Protein AF-A0A2V1B6S3-F1 (afdb_monomer_lite)

Radius of gyration: 13.76 Å; chains: 1; bounding box: 35×26×35 Å

Foldseek 3Di:
DLVLCVVQLCWDDDPVDSQWTWHDPPDPWGKIWGDDPQDIDIDTDPVSVVSVVVSCVVVVDDHDDDDDDDQVDWDDDPPWIWHDDPPDIDTD

Sequence (92 aa):
YYKYYIKNLQIETLTYNLYLLISIKKNSEFGIVKIQTDDTFILGDDSFIIKKSKKIAKAGFLTKPIQVFNPSESLIFNRYTIVINGDSFYIL

Secondary structure (DSSP, 8-state):
-HHHHHHHHTEEEETTEEEEEEE-TT-SS-EEEEE-SS-EEEEE-HHHHHHHHHHHHHTT---PPPPPPPTTS-EEETTEEEEEETTEEEE-

Structure (mmCIF, N/CA/C/O backbone):
data_AF-A0A2V1B6S3-F1
#
_entry.id   AF-A0A2V1B6S3-F1
#
loop_
_atom_site.group_PDB
_atom_site.id
_atom_site.type_symbol
_atom_site.label_atom_id
_atom_site.label_alt_id
_atom_site.label_comp_id
_atom_site.label_asym_id
_atom_site.label_entity_id
_atom_site.label_seq_id
_atom_site.pdbx_PDB_ins_code
_atom_site.Cartn_x
_atom_site.Cartn_y
_atom_site.Cartn_z
_atom_site.occupancy
_atom_site.B_iso_or_equiv
_atom_site.auth_seq_id
_atom_site.auth_comp_id
_atom_site.auth_asym_id
_atom_site.auth_atom_id
_atom_site.pdbx_PDB_model_num
ATOM 1 N N . TYR A 1 1 ? -8.948 11.666 1.721 1.00 68.06 1 TYR A N 1
ATOM 2 C CA . TYR A 1 1 ? -7.999 10.559 1.490 1.00 68.06 1 TYR A CA 1
ATOM 3 C C . TYR A 1 1 ? -6.828 10.568 2.480 1.00 68.06 1 TYR A C 1
ATOM 5 O O . TYR A 1 1 ? -6.848 9.781 3.415 1.00 68.06 1 TYR A O 1
ATOM 13 N N . TYR A 1 2 ? -5.882 11.508 2.389 1.00 70.19 2 TYR A N 1
ATOM 14 C CA . TYR A 1 2 ? -4.695 11.606 3.263 1.00 70.19 2 TYR A CA 1
ATOM 15 C C . TYR A 1 2 ? -4.977 11.563 4.785 1.00 70.19 2 TYR A C 1
ATOM 17 O O . TYR A 1 2 ? -4.481 10.681 5.483 1.00 70.19 2 TYR A O 1
ATOM 25 N N . LYS A 1 3 ? -5.857 12.437 5.305 1.00 73.69 3 LYS A N 1
ATOM 26 C CA . LYS A 1 3 ? -6.224 12.450 6.741 1.00 73.69 3 LYS A CA 1
ATOM 27 C C . LYS A 1 3 ? -6.816 11.118 7.223 1.00 73.69 3 LYS A C 1
ATOM 29 O O . LYS A 1 3 ? -6.643 10.745 8.380 1.00 73.69 3 LYS A O 1
ATOM 34 N N . TYR A 1 4 ? -7.515 10.404 6.337 1.00 75.56 4 TYR A N 1
ATOM 35 C CA . TYR A 1 4 ? -8.092 9.102 6.657 1.00 75.56 4 TYR A CA 1
ATOM 36 C C . TYR A 1 4 ? -7.005 8.035 6.804 1.00 75.56 4 TYR A C 1
ATOM 38 O O . TYR A 1 4 ? -7.064 7.247 7.745 1.00 75.56 4 TYR A O 1
ATOM 46 N N . TYR A 1 5 ? -6.015 8.041 5.909 1.00 69.94 5 TYR A N 1
ATOM 47 C CA . TYR A 1 5 ? -4.872 7.131 5.950 1.00 69.94 5 TYR A CA 1
ATOM 48 C C . TYR A 1 5 ? -4.121 7.254 7.278 1.00 69.94 5 TYR A C 1
ATOM 50 O O . TYR A 1 5 ? -3.996 6.261 7.985 1.00 69.94 5 TYR A O 1
ATOM 58 N N . ILE A 1 6 ? -3.749 8.470 7.685 1.00 71.00 6 ILE A N 1
ATOM 59 C CA . ILE A 1 6 ? -3.031 8.694 8.951 1.00 71.00 6 ILE A CA 1
ATOM 60 C C . ILE A 1 6 ? -3.837 8.193 10.154 1.00 71.00 6 ILE A C 1
ATOM 62 O O . ILE A 1 6 ? -3.352 7.397 10.955 1.00 71.00 6 ILE A O 1
ATOM 66 N N . LYS A 1 7 ? -5.107 8.604 10.260 1.00 75.06 7 LYS A N 1
ATOM 67 C CA . LYS A 1 7 ? -5.926 8.301 11.441 1.00 75.06 7 LYS A CA 1
ATOM 68 C C . LYS A 1 7 ? -6.285 6.819 11.558 1.00 75.06 7 LYS A C 1
ATOM 70 O O . LYS A 1 7 ? -6.409 6.307 12.666 1.00 75.06 7 LYS A O 1
ATOM 75 N N . ASN A 1 8 ? -6.486 6.134 10.432 1.00 75.31 8 ASN A N 1
ATOM 76 C CA . ASN A 1 8 ? -7.044 4.786 10.442 1.00 75.31 8 ASN A CA 1
ATOM 77 C C . ASN A 1 8 ? -6.016 3.699 10.155 1.00 75.31 8 ASN A C 1
ATOM 79 O O . ASN A 1 8 ? -6.275 2.567 10.543 1.00 75.31 8 ASN A O 1
ATOM 83 N N . LEU A 1 9 ? -4.880 3.976 9.514 1.00 71.50 9 LEU A N 1
ATOM 84 C CA . LEU A 1 9 ? -3.900 2.943 9.148 1.00 71.50 9 LEU A CA 1
ATOM 85 C C . LEU A 1 9 ? -2.656 2.901 10.037 1.00 71.50 9 LEU A C 1
ATOM 87 O O . LEU A 1 9 ? -1.816 2.048 9.790 1.00 71.50 9 LEU A O 1
ATOM 91 N N . GLN A 1 10 ? -2.573 3.723 11.093 1.00 72.31 10 GLN A N 1
ATOM 92 C CA . GLN A 1 10 ? -1.384 3.790 11.966 1.00 72.31 10 GLN A CA 1
ATOM 93 C C . GLN A 1 10 ? -0.105 4.038 11.149 1.00 72.31 10 GLN A C 1
ATOM 95 O O . GLN A 1 10 ? 0.924 3.392 11.327 1.00 72.31 10 GLN A O 1
ATOM 100 N N . ILE A 1 11 ? -0.207 4.967 10.207 1.00 76.06 11 ILE A N 1
ATOM 101 C CA . ILE A 1 11 ? 0.878 5.399 9.333 1.00 76.06 11 ILE A CA 1
ATOM 102 C C . ILE A 1 11 ? 1.103 6.889 9.557 1.00 76.06 11 ILE A C 1
ATOM 104 O O . ILE A 1 11 ? 0.148 7.646 9.741 1.00 76.06 11 ILE A O 1
ATOM 108 N N . GLU A 1 12 ? 2.358 7.304 9.537 1.00 80.94 12 GLU A N 1
ATOM 109 C CA . GLU A 1 12 ? 2.780 8.688 9.738 1.00 80.94 12 GLU A CA 1
ATOM 110 C C . GLU A 1 12 ? 3.419 9.231 8.465 1.00 80.94 12 GLU A C 1
ATOM 112 O O . GLU A 1 12 ? 3.968 8.483 7.656 1.00 80.94 12 GLU A O 1
ATOM 117 N N . THR A 1 13 ? 3.337 10.544 8.265 1.00 80.06 13 THR A N 1
ATOM 118 C CA . THR A 1 13 ? 4.079 11.210 7.193 1.00 80.06 13 THR A CA 1
ATOM 119 C C . THR A 1 13 ? 5.557 11.252 7.478 1.00 80.06 13 THR A C 1
ATOM 121 O O . THR A 1 13 ? 5.971 11.583 8.588 1.00 80.06 13 THR A O 1
ATOM 124 N N . LEU A 1 14 ? 6.350 11.053 6.429 1.00 78.81 14 LEU A N 1
ATOM 125 C CA . LEU A 1 14 ? 7.752 11.415 6.477 1.00 78.81 14 LEU A CA 1
ATOM 126 C C . LEU A 1 14 ? 7.878 12.938 6.631 1.00 78.81 14 LEU A C 1
ATOM 128 O O . LEU A 1 14 ? 7.273 13.694 5.870 1.00 78.81 14 LEU A O 1
ATOM 132 N N . THR A 1 15 ? 8.717 13.386 7.565 1.00 73.50 15 THR A N 1
ATOM 133 C CA . THR A 1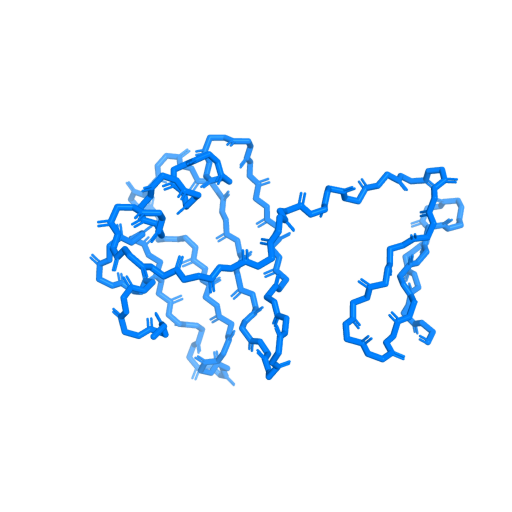 15 ? 8.954 14.809 7.875 1.00 73.50 15 THR A CA 1
ATOM 134 C C . THR A 1 15 ? 9.258 15.660 6.637 1.00 73.50 15 THR A C 1
ATOM 136 O O . THR A 1 15 ? 8.875 16.823 6.576 1.00 73.50 15 THR A O 1
ATOM 139 N N . TYR A 1 16 ? 9.908 15.074 5.629 1.00 75.19 16 TYR A N 1
ATOM 140 C CA . TYR A 1 16 ? 10.345 15.767 4.414 1.00 75.19 16 TYR A CA 1
ATOM 141 C C . TYR A 1 16 ? 9.424 15.562 3.205 1.00 75.19 16 TYR A C 1
ATOM 143 O O . TYR A 1 16 ? 9.652 16.158 2.156 1.00 75.19 16 TYR A O 1
ATOM 151 N N . ASN A 1 17 ? 8.396 14.713 3.312 1.00 75.88 17 ASN A N 1
ATOM 152 C CA . ASN A 1 17 ? 7.470 14.459 2.213 1.00 75.88 17 ASN A CA 1
ATOM 153 C C . ASN A 1 17 ? 6.066 14.139 2.737 1.00 75.88 17 ASN A C 1
ATOM 155 O O . ASN A 1 17 ? 5.764 13.008 3.114 1.00 75.88 17 ASN A O 1
ATOM 159 N N . LEU A 1 18 ? 5.187 15.142 2.675 1.00 76.50 18 LEU A N 1
ATOM 160 C CA . LEU A 1 18 ? 3.796 15.060 3.131 1.00 76.50 18 LEU A CA 1
ATOM 161 C C . LEU A 1 18 ? 2.954 14.004 2.400 1.00 76.50 18 LEU A C 1
ATOM 163 O O . LEU A 1 18 ? 1.890 13.633 2.882 1.00 76.50 18 LEU A O 1
ATOM 167 N N . TYR A 1 19 ? 3.403 13.516 1.247 1.00 83.19 19 TYR A N 1
ATOM 168 C CA . TYR A 1 19 ? 2.681 12.524 0.455 1.00 83.19 19 TYR A CA 1
ATOM 169 C C . TYR A 1 19 ? 3.278 11.120 0.560 1.00 83.19 19 TYR A C 1
ATOM 171 O O . TYR A 1 19 ? 2.753 10.191 -0.054 1.00 83.19 19 TYR A O 1
ATOM 179 N N . LEU A 1 20 ? 4.342 10.953 1.348 1.00 84.38 20 LEU A N 1
ATOM 180 C CA . LEU A 1 20 ? 4.939 9.665 1.670 1.00 84.38 20 LEU A CA 1
ATOM 181 C C . LEU A 1 20 ? 4.596 9.291 3.114 1.00 84.38 20 LEU A C 1
ATOM 183 O O . LEU A 1 20 ? 4.988 9.968 4.062 1.00 84.38 20 LEU A O 1
ATOM 187 N N . LEU A 1 21 ? 3.855 8.201 3.264 1.00 85.75 21 LEU A N 1
ATOM 188 C CA . LEU A 1 21 ? 3.383 7.671 4.535 1.00 85.75 21 LEU A CA 1
ATOM 189 C C . LEU A 1 21 ? 4.118 6.371 4.847 1.00 85.75 21 LEU A C 1
ATOM 191 O O . LEU A 1 21 ? 4.264 5.532 3.962 1.00 85.75 21 LEU A O 1
ATOM 195 N N . ILE A 1 22 ? 4.540 6.185 6.092 1.00 85.62 22 ILE A N 1
ATOM 196 C CA . ILE A 1 22 ? 5.276 5.002 6.549 1.00 85.62 22 ILE A CA 1
ATOM 197 C C . ILE A 1 22 ? 4.604 4.447 7.806 1.00 85.62 22 ILE A C 1
ATOM 199 O O . ILE A 1 22 ? 4.074 5.191 8.631 1.00 85.62 22 ILE A O 1
ATOM 203 N N . SER A 1 23 ? 4.603 3.125 7.939 1.00 83.25 23 SER A N 1
ATOM 204 C CA . SER A 1 23 ? 4.102 2.419 9.121 1.00 83.25 23 SER A CA 1
ATOM 205 C C . SER A 1 23 ? 4.878 2.797 10.371 1.00 83.25 23 SER A C 1
ATOM 207 O O . SER A 1 23 ? 6.108 2.814 10.374 1.00 83.25 23 SER A O 1
ATOM 209 N N . ILE A 1 24 ? 4.156 3.095 11.450 1.00 80.06 24 ILE A N 1
ATOM 210 C CA . ILE A 1 24 ? 4.779 3.434 12.730 1.00 80.06 24 ILE A CA 1
ATOM 211 C C . ILE A 1 24 ? 5.350 2.183 13.394 1.00 80.06 24 ILE A C 1
ATOM 213 O O . ILE A 1 24 ? 4.776 1.103 13.295 1.00 80.06 24 ILE A O 1
ATOM 217 N N . LYS A 1 25 ? 6.430 2.339 14.168 1.00 66.81 25 LYS A N 1
ATOM 218 C CA . LYS A 1 25 ? 7.162 1.238 14.832 1.00 66.81 25 LYS A CA 1
ATOM 219 C C . LYS A 1 25 ? 6.307 0.360 15.768 1.00 66.81 25 LYS A C 1
ATOM 221 O O . LYS A 1 25 ? 6.719 -0.734 16.128 1.00 66.81 25 LYS A O 1
ATOM 226 N N . LYS A 1 26 ? 5.131 0.843 16.189 1.00 69.06 26 LYS A N 1
ATOM 227 C CA . LYS A 1 26 ? 4.149 0.090 16.995 1.00 69.06 26 LYS A CA 1
ATOM 228 C C . LYS A 1 26 ? 3.243 -0.832 16.168 1.00 69.06 26 LYS A C 1
ATOM 230 O O . LYS A 1 26 ? 2.480 -1.587 16.761 1.00 69.06 26 LYS A O 1
ATOM 235 N N . ASN A 1 27 ? 3.275 -0.745 14.840 1.00 70.50 27 ASN A N 1
ATOM 236 C CA . ASN A 1 27 ? 2.521 -1.630 13.965 1.00 70.50 27 ASN A CA 1
ATOM 237 C C . ASN A 1 27 ? 3.340 -2.905 13.720 1.00 70.50 27 ASN A C 1
ATOM 239 O O . ASN A 1 27 ? 4.536 -2.827 13.451 1.00 70.50 27 ASN A O 1
ATOM 243 N N . SER A 1 28 ? 2.704 -4.072 13.816 1.00 79.75 28 SER A N 1
ATOM 244 C CA . SER A 1 28 ? 3.332 -5.355 13.464 1.00 79.75 28 SER A CA 1
ATOM 245 C C . SER A 1 28 ? 3.462 -5.550 11.951 1.00 79.75 28 SER A C 1
ATOM 247 O O . SER A 1 28 ? 4.122 -6.483 11.513 1.00 79.75 28 SER A O 1
ATOM 249 N N . GLU A 1 29 ? 2.806 -4.690 11.174 1.00 86.56 29 GLU A N 1
ATOM 250 C CA . GLU A 1 29 ? 2.771 -4.715 9.715 1.00 86.56 29 GLU A CA 1
ATOM 251 C C . GLU A 1 29 ? 3.681 -3.619 9.142 1.00 86.56 29 GLU A C 1
ATOM 253 O O . GLU A 1 29 ? 3.741 -2.498 9.666 1.00 86.56 29 GLU A O 1
ATOM 258 N N . PHE A 1 30 ? 4.331 -3.924 8.023 1.00 88.25 30 PHE A N 1
ATOM 259 C CA . PHE A 1 30 ? 5.138 -3.001 7.244 1.00 88.25 30 PHE A CA 1
ATOM 260 C C . PHE A 1 30 ? 4.367 -2.472 6.033 1.00 88.25 30 PHE A C 1
ATOM 262 O O . PHE A 1 30 ? 3.765 -3.212 5.256 1.00 88.25 30 PHE A O 1
ATOM 269 N N . GLY A 1 31 ? 4.451 -1.162 5.834 1.00 88.81 31 GLY A N 1
ATOM 270 C CA . GLY A 1 31 ? 3.768 -0.476 4.753 1.00 88.81 31 GLY A CA 1
ATOM 271 C C . GLY A 1 31 ? 4.296 0.934 4.541 1.00 88.81 31 GLY A C 1
ATOM 272 O O . GLY A 1 31 ? 4.423 1.715 5.487 1.00 88.81 31 GLY A O 1
ATOM 273 N N . ILE A 1 32 ? 4.560 1.255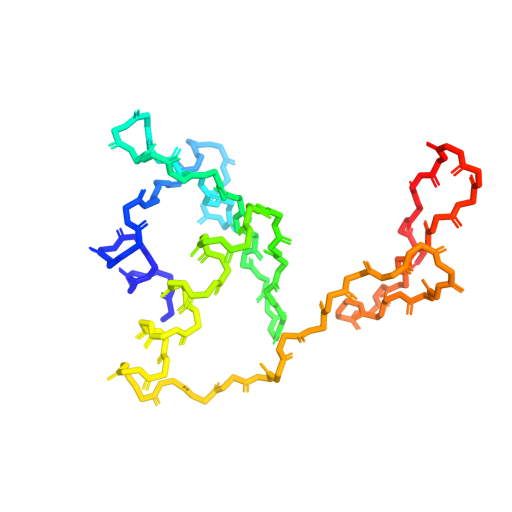 3.285 1.00 88.94 32 ILE A N 1
ATOM 274 C CA . ILE A 1 32 ? 4.890 2.563 2.744 1.00 88.94 32 ILE A CA 1
ATOM 275 C C . ILE A 1 32 ? 3.822 2.887 1.704 1.00 88.94 32 ILE A C 1
ATOM 277 O O . ILE A 1 32 ? 3.534 2.092 0.810 1.00 88.94 32 ILE A O 1
ATOM 281 N N . VAL A 1 33 ? 3.217 4.064 1.812 1.00 88.44 33 VAL A N 1
ATOM 282 C CA . VAL A 1 33 ? 2.201 4.536 0.875 1.00 88.44 33 VAL A CA 1
ATOM 283 C C . VAL A 1 33 ? 2.633 5.884 0.336 1.00 88.44 33 VAL A C 1
ATOM 285 O O . 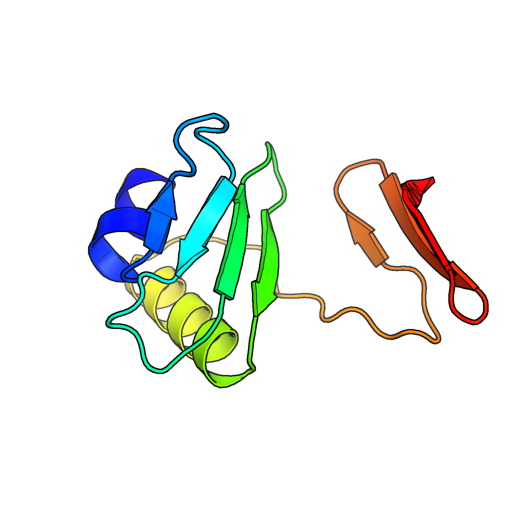VAL A 1 33 ? 2.758 6.843 1.093 1.00 88.44 33 VAL A O 1
ATOM 288 N N . LYS A 1 34 ? 2.803 5.980 -0.980 1.00 87.19 34 LYS A N 1
ATOM 289 C CA . LYS A 1 34 ? 2.985 7.259 -1.661 1.00 87.19 34 LYS A CA 1
ATOM 290 C C . LYS A 1 34 ? 1.674 7.643 -2.332 1.00 87.19 34 LYS A C 1
ATOM 292 O O . LYS A 1 34 ? 1.201 6.958 -3.237 1.00 87.19 34 LYS A O 1
ATOM 297 N N . ILE A 1 35 ? 1.069 8.723 -1.857 1.00 84.94 35 ILE A N 1
ATOM 298 C CA . ILE A 1 35 ? -0.160 9.272 -2.430 1.00 84.94 35 ILE A CA 1
ATOM 299 C C . ILE A 1 35 ? 0.241 10.217 -3.563 1.00 84.94 35 ILE A C 1
ATOM 301 O O . ILE A 1 35 ? 0.993 11.158 -3.341 1.00 84.94 35 ILE A O 1
ATOM 305 N N . GLN A 1 36 ? -0.257 9.983 -4.770 1.00 80.19 36 GLN A N 1
ATOM 306 C CA . GLN A 1 36 ? -0.101 10.898 -5.896 1.00 80.19 36 GLN A CA 1
ATOM 307 C C . GLN A 1 36 ? -1.490 11.296 -6.408 1.00 80.19 36 GLN A C 1
ATOM 309 O O . GLN A 1 36 ? -2.503 10.725 -5.997 1.00 80.19 36 GLN A O 1
ATOM 314 N N . THR A 1 37 ? -1.558 12.329 -7.244 1.00 75.38 37 THR A N 1
ATOM 315 C CA . THR A 1 37 ? -2.784 12.653 -7.979 1.00 75.38 37 THR A CA 1
ATOM 316 C C . THR A 1 37 ? -3.177 11.430 -8.813 1.00 75.38 37 THR A C 1
ATOM 318 O O . THR A 1 37 ? -2.306 10.827 -9.429 1.00 75.38 37 THR A O 1
ATOM 321 N N . ASP A 1 38 ? -4.455 11.053 -8.779 1.00 78.69 38 ASP A N 1
ATOM 322 C CA . ASP A 1 38 ? -5.085 9.924 -9.489 1.00 78.69 38 ASP A CA 1
ATOM 323 C C . ASP A 1 38 ? -4.717 8.497 -9.032 1.00 78.69 38 ASP A C 1
ATOM 325 O O . ASP A 1 38 ? -5.630 7.685 -8.857 1.00 78.69 38 ASP A O 1
ATOM 329 N N . ASP A 1 39 ? -3.442 8.191 -8.764 1.00 83.88 39 ASP A N 1
ATOM 330 C CA . ASP A 1 39 ? -3.005 6.862 -8.302 1.00 83.88 39 ASP A CA 1
ATOM 331 C C . ASP A 1 39 ? -2.263 6.881 -6.953 1.00 83.88 39 ASP A C 1
ATOM 333 O O . ASP A 1 39 ? -1.658 7.863 -6.523 1.00 83.88 39 ASP A O 1
ATOM 337 N N . THR A 1 40 ? -2.295 5.749 -6.245 1.00 87.44 40 THR A N 1
ATOM 338 C CA . THR A 1 40 ? -1.588 5.555 -4.969 1.00 87.44 40 THR A CA 1
ATOM 339 C C . THR A 1 40 ? -0.631 4.378 -5.076 1.00 87.44 40 THR A C 1
ATOM 341 O O . THR A 1 40 ? -1.074 3.256 -5.305 1.00 87.44 40 THR A O 1
ATOM 344 N N . PHE A 1 41 ? 0.659 4.620 -4.849 1.00 87.75 41 PHE A N 1
ATOM 345 C CA . PHE A 1 41 ? 1.673 3.569 -4.806 1.00 87.75 41 P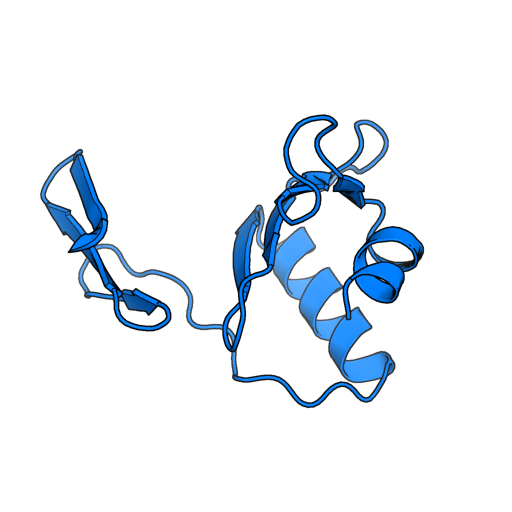HE A CA 1
ATOM 346 C C . PHE A 1 41 ? 1.778 2.994 -3.394 1.00 87.75 41 PHE A C 1
ATOM 348 O O . PHE A 1 41 ? 1.689 3.727 -2.402 1.00 87.75 41 PHE A O 1
ATOM 355 N N . ILE A 1 42 ? 1.950 1.678 -3.296 1.00 89.06 42 ILE A N 1
ATOM 356 C CA . ILE A 1 42 ? 1.998 0.950 -2.029 1.00 89.06 42 ILE A CA 1
ATOM 357 C C . ILE A 1 42 ? 3.149 -0.041 -2.098 1.00 89.06 42 ILE A C 1
ATOM 359 O O . ILE A 1 42 ? 3.232 -0.816 -3.043 1.00 89.06 42 ILE A O 1
ATOM 363 N N . LEU A 1 43 ? 3.977 -0.051 -1.063 1.00 88.31 43 LEU A N 1
ATOM 364 C CA . LEU A 1 43 ? 4.940 -1.108 -0.798 1.00 88.31 43 LEU A CA 1
ATOM 365 C C . LEU A 1 43 ? 4.697 -1.595 0.625 1.00 88.31 43 LEU A C 1
ATOM 367 O O . LEU A 1 43 ? 4.804 -0.807 1.555 1.00 88.31 43 LEU A O 1
ATOM 371 N N . GLY A 1 44 ? 4.348 -2.856 0.821 1.00 89.88 44 GLY A N 1
ATOM 372 C CA . GLY A 1 44 ? 4.049 -3.374 2.150 1.00 89.88 44 GLY A CA 1
ATOM 373 C C . GLY A 1 44 ? 3.797 -4.867 2.126 1.00 89.88 44 GLY A C 1
ATOM 374 O O . GLY A 1 44 ? 3.725 -5.460 1.052 1.00 89.88 44 GLY A O 1
ATOM 375 N N . ASP A 1 45 ? 3.668 -5.451 3.309 1.00 91.00 45 ASP A N 1
ATOM 376 C CA . ASP A 1 45 ? 3.270 -6.847 3.435 1.00 91.00 45 ASP A CA 1
ATOM 377 C C . ASP A 1 45 ? 1.788 -7.057 3.071 1.00 91.00 45 ASP A C 1
ATOM 379 O O . ASP A 1 45 ? 0.972 -6.125 3.045 1.00 91.00 45 ASP A O 1
ATOM 383 N N . ASP A 1 46 ? 1.427 -8.309 2.790 1.00 90.12 46 ASP A N 1
ATOM 384 C CA . ASP A 1 46 ? 0.062 -8.666 2.397 1.00 90.12 46 ASP A CA 1
ATOM 385 C C . ASP A 1 46 ? -0.960 -8.278 3.473 1.00 90.12 46 ASP A C 1
ATOM 387 O O . ASP A 1 46 ? -2.044 -7.774 3.160 1.00 90.12 46 ASP A O 1
ATOM 391 N N . SER A 1 47 ? -0.615 -8.442 4.755 1.00 90.62 47 SER A N 1
ATOM 392 C CA . SER A 1 47 ? -1.479 -8.051 5.873 1.00 90.62 47 SER A CA 1
ATOM 393 C C . SER A 1 47 ? -1.824 -6.560 5.850 1.00 90.62 47 SER A C 1
ATOM 395 O O . SER A 1 47 ? -2.997 -6.192 6.004 1.00 90.62 47 SER A O 1
ATOM 397 N N . PHE A 1 48 ?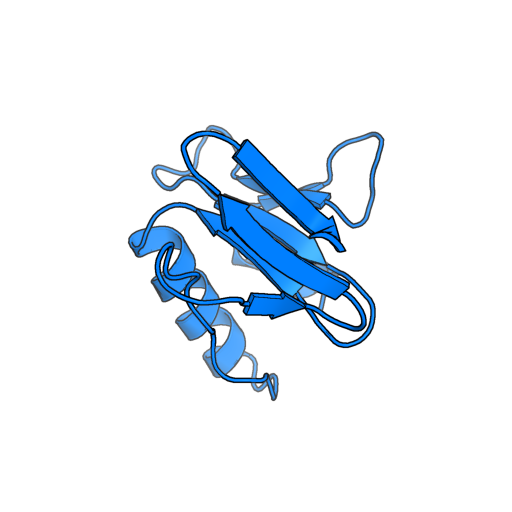 -0.841 -5.703 5.584 1.00 89.31 48 PHE A N 1
ATOM 398 C CA . PHE A 1 48 ? -0.998 -4.264 5.456 1.00 89.31 48 PHE A CA 1
ATOM 399 C C . PHE A 1 48 ? -1.892 -3.918 4.265 1.00 89.31 48 PHE A C 1
ATOM 401 O O . PHE A 1 48 ? -2.839 -3.134 4.403 1.00 89.31 48 PHE A O 1
ATOM 408 N N . ILE A 1 49 ? -1.641 -4.528 3.102 1.00 89.88 49 ILE A N 1
ATOM 409 C CA . ILE A 1 49 ? -2.414 -4.298 1.873 1.00 89.88 49 ILE A CA 1
ATOM 410 C C . ILE A 1 49 ? -3.886 -4.691 2.077 1.00 89.88 49 ILE A C 1
ATOM 412 O O . ILE A 1 49 ? -4.799 -3.926 1.731 1.00 89.88 49 ILE A O 1
ATOM 416 N N . ILE A 1 50 ? -4.141 -5.837 2.712 1.00 90.56 50 ILE A N 1
ATOM 417 C CA . ILE A 1 50 ? -5.491 -6.316 3.032 1.00 90.56 50 ILE A CA 1
ATOM 418 C C . ILE A 1 50 ? -6.190 -5.359 4.006 1.00 90.56 50 ILE A C 1
ATOM 420 O O . ILE A 1 50 ? -7.337 -4.957 3.779 1.00 90.56 50 ILE A O 1
ATOM 424 N N . LYS A 1 51 ? -5.517 -4.953 5.089 1.00 88.50 51 LYS A N 1
ATOM 425 C CA . LYS A 1 51 ? -6.068 -4.024 6.091 1.00 88.50 51 LYS A CA 1
ATOM 426 C C . LYS A 1 51 ? -6.379 -2.658 5.494 1.00 88.50 51 LYS A C 1
ATOM 428 O O . LYS A 1 51 ? -7.448 -2.106 5.770 1.00 88.50 51 LYS A O 1
ATOM 433 N N . LYS A 1 52 ? -5.484 -2.126 4.657 1.00 88.25 52 LYS A N 1
ATOM 434 C CA . LYS A 1 52 ? -5.701 -0.900 3.882 1.00 88.25 52 LYS A CA 1
ATOM 435 C C . LYS A 1 52 ? -6.975 -1.006 3.056 1.00 88.25 52 LYS A C 1
ATOM 437 O O . LYS A 1 52 ? -7.856 -0.158 3.203 1.00 88.25 52 LYS A O 1
ATOM 442 N N . SER A 1 53 ? -7.089 -2.050 2.241 1.00 88.00 53 SER A N 1
ATOM 443 C CA . SER A 1 53 ? -8.232 -2.259 1.346 1.00 88.00 53 SER A CA 1
ATOM 444 C C . SER A 1 53 ? -9.549 -2.315 2.119 1.00 88.00 53 SER A C 1
ATOM 446 O O . SER A 1 53 ? -10.491 -1.593 1.795 1.00 88.00 53 SER A O 1
ATOM 448 N N . LYS A 1 54 ? -9.588 -3.079 3.221 1.00 88.81 54 LYS A N 1
ATOM 449 C CA . LYS A 1 54 ? -10.765 -3.174 4.101 1.00 88.81 54 LYS A CA 1
ATOM 450 C C . LYS A 1 54 ? -11.158 -1.824 4.703 1.00 88.81 54 LYS A C 1
ATOM 452 O O . LYS A 1 54 ? -12.339 -1.485 4.725 1.00 88.81 54 LYS A O 1
ATOM 457 N N . LYS A 1 55 ? -10.192 -1.044 5.202 1.00 87.19 55 LYS A N 1
ATOM 458 C CA . LYS A 1 55 ? -10.469 0.262 5.825 1.00 87.19 55 LYS A CA 1
ATOM 459 C C . LYS A 1 55 ? -10.961 1.289 4.807 1.00 87.19 55 LYS A C 1
ATOM 461 O O . LYS A 1 55 ? -11.921 2.000 5.080 1.00 87.19 55 LYS A O 1
ATOM 466 N N . ILE A 1 56 ? -10.358 1.324 3.624 1.00 86.12 56 ILE A N 1
ATOM 467 C CA . ILE A 1 56 ? -10.768 2.213 2.531 1.00 86.12 56 ILE A CA 1
ATOM 468 C C . ILE A 1 56 ? -12.189 1.903 2.066 1.00 86.12 56 ILE A C 1
ATOM 470 O O . ILE A 1 56 ? -13.009 2.818 2.004 1.00 86.12 56 ILE A O 1
ATOM 474 N N . ALA A 1 57 ? -12.494 0.625 1.823 1.00 86.81 57 ALA A N 1
ATOM 475 C CA . ALA A 1 57 ? -13.833 0.196 1.438 1.00 86.81 57 ALA A CA 1
ATOM 476 C C . ALA A 1 57 ? -14.867 0.546 2.522 1.00 86.81 57 ALA A C 1
ATOM 478 O O . ALA A 1 57 ? -15.909 1.124 2.224 1.00 86.81 57 ALA A O 1
ATOM 479 N N . LYS A 1 58 ? -14.548 0.295 3.802 1.00 87.38 58 LYS A N 1
ATOM 480 C CA . LYS A 1 58 ? -15.418 0.645 4.941 1.00 87.38 58 LYS A CA 1
ATOM 481 C C . LYS A 1 58 ? -15.698 2.149 5.049 1.00 87.38 58 LYS A C 1
ATOM 483 O O . LYS A 1 58 ? -16.731 2.538 5.581 1.00 87.38 58 LYS A O 1
ATOM 488 N N . ALA A 1 59 ? -14.789 2.994 4.571 1.00 85.12 59 ALA A N 1
ATOM 489 C CA . ALA A 1 59 ? -14.963 4.443 4.558 1.00 85.12 59 ALA A CA 1
ATOM 490 C C . ALA A 1 59 ? -15.753 4.970 3.351 1.00 85.12 59 ALA A C 1
ATOM 492 O O . ALA A 1 59 ? -15.920 6.182 3.236 1.00 85.12 59 ALA A O 1
ATOM 493 N N . GLY A 1 60 ? -16.217 4.089 2.459 1.00 85.75 60 GLY A N 1
ATOM 494 C CA . GLY A 1 60 ? -16.990 4.466 1.277 1.00 85.75 60 GLY A CA 1
ATOM 495 C C . GLY A 1 60 ? -16.163 5.144 0.184 1.00 85.75 60 GLY A C 1
ATOM 496 O O . GLY A 1 60 ? -16.728 5.792 -0.693 1.00 85.75 60 GLY A O 1
ATOM 497 N N . PHE A 1 61 ? -14.831 5.030 0.221 1.00 84.25 61 PHE A N 1
ATOM 498 C CA . PHE A 1 61 ? -13.999 5.555 -0.859 1.00 84.25 61 PHE A CA 1
ATOM 499 C C . PHE A 1 61 ? -14.113 4.666 -2.097 1.00 84.25 61 PHE A C 1
ATOM 501 O O . PHE A 1 61 ? -13.893 3.458 -2.023 1.00 84.25 61 PHE A O 1
ATOM 508 N N . LEU A 1 62 ? -14.389 5.286 -3.244 1.00 83.94 62 LEU A N 1
ATOM 509 C CA . LEU A 1 62 ? -14.286 4.638 -4.546 1.00 83.94 62 LEU A CA 1
ATOM 510 C C . LEU A 1 62 ? -12.828 4.671 -4.996 1.00 83.94 62 LEU A C 1
ATOM 512 O O . LEU A 1 62 ? -12.228 5.742 -5.098 1.00 83.94 62 LEU A O 1
ATOM 516 N N . THR A 1 63 ? -12.248 3.500 -5.233 1.00 83.06 63 THR A N 1
ATOM 517 C CA . THR A 1 63 ? -10.840 3.363 -5.612 1.00 83.06 63 THR A CA 1
ATOM 518 C C . THR A 1 63 ? -10.704 2.380 -6.751 1.00 83.06 63 THR A C 1
ATOM 520 O O . THR A 1 63 ? -11.487 1.437 -6.859 1.00 83.06 63 THR A O 1
ATOM 523 N N . LYS A 1 64 ? -9.670 2.558 -7.573 1.00 85.81 64 LYS A N 1
ATOM 524 C CA . LYS A 1 64 ? -9.274 1.522 -8.526 1.00 85.81 64 LYS A CA 1
ATOM 525 C C . LYS A 1 64 ? -8.919 0.227 -7.768 1.00 85.81 64 LYS A C 1
ATOM 527 O O . LYS A 1 64 ? -8.475 0.310 -6.613 1.00 85.81 64 LYS A O 1
ATOM 532 N N . PRO A 1 65 ? -9.106 -0.951 -8.387 1.00 85.38 65 PRO A N 1
ATOM 533 C CA . PRO A 1 65 ? -8.570 -2.200 -7.860 1.00 85.38 65 PRO A CA 1
ATOM 534 C C . PRO A 1 65 ? -7.058 -2.095 -7.648 1.00 85.38 65 PRO A C 1
ATOM 536 O O . PRO A 1 65 ? -6.365 -1.411 -8.401 1.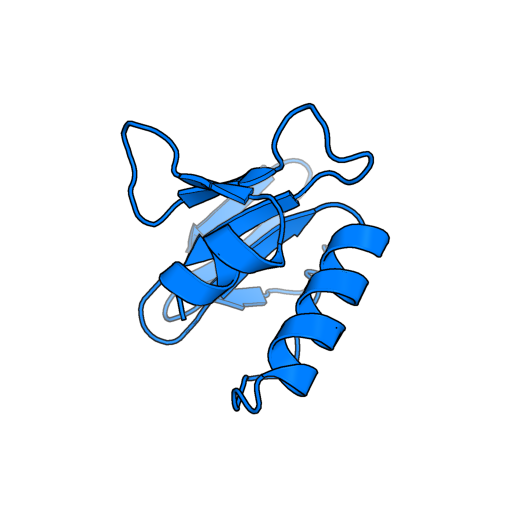00 85.38 65 PRO A O 1
ATOM 539 N N . ILE A 1 66 ? -6.543 -2.774 -6.624 1.00 87.50 66 ILE A N 1
ATOM 540 C CA . ILE A 1 66 ? -5.098 -2.855 -6.408 1.00 87.50 66 ILE A CA 1
ATOM 541 C C . ILE A 1 66 ? -4.507 -3.745 -7.498 1.00 87.50 66 ILE A C 1
ATOM 543 O O . ILE A 1 66 ? -4.885 -4.908 -7.613 1.00 87.50 66 ILE A O 1
ATOM 547 N N . GLN A 1 67 ? -3.568 -3.201 -8.266 1.00 86.50 67 GLN A N 1
ATOM 548 C CA . GLN A 1 67 ? -2.697 -3.987 -9.131 1.00 86.50 67 GLN A CA 1
ATOM 549 C C . GLN A 1 67 ? -1.419 -4.297 -8.358 1.00 86.50 67 GLN A C 1
ATOM 551 O O . GLN A 1 67 ? -0.724 -3.387 -7.904 1.00 86.50 67 GLN A O 1
ATOM 556 N N . VAL A 1 68 ? -1.151 -5.586 -8.156 1.00 85.06 68 VAL A N 1
ATOM 557 C CA . VAL A 1 68 ? 0.093 -6.054 -7.543 1.00 85.06 68 VAL A CA 1
ATOM 558 C C . VAL A 1 68 ? 1.133 -6.151 -8.644 1.00 85.06 68 VAL A C 1
ATOM 560 O O . VAL A 1 68 ? 0.861 -6.702 -9.708 1.00 85.06 68 VAL A O 1
ATOM 563 N N . PHE A 1 69 ? 2.311 -5.589 -8.401 1.00 82.88 69 PHE A N 1
ATOM 564 C CA . PHE A 1 69 ? 3.378 -5.634 -9.384 1.00 82.88 69 PHE A CA 1
ATOM 565 C C . PHE A 1 69 ? 3.892 -7.067 -9.551 1.00 82.88 69 PHE A C 1
ATOM 567 O O . PHE A 1 69 ? 4.337 -7.682 -8.582 1.00 82.88 69 PHE A O 1
ATOM 574 N N . ASN A 1 70 ? 3.835 -7.580 -10.777 1.00 82.62 70 ASN A N 1
ATOM 575 C CA . ASN A 1 70 ? 4.404 -8.863 -11.162 1.00 82.62 70 ASN A CA 1
ATOM 576 C C . ASN A 1 70 ? 5.725 -8.606 -11.908 1.00 82.62 70 ASN A C 1
ATOM 578 O O . ASN A 1 70 ? 5.687 -7.918 -12.923 1.00 82.62 70 ASN A O 1
ATOM 582 N N . PRO A 1 71 ? 6.877 -9.154 -11.476 1.00 80.19 71 PRO A N 1
ATOM 583 C CA . PRO A 1 71 ? 8.159 -8.945 -12.156 1.00 80.19 71 PRO A CA 1
ATOM 584 C C . PRO A 1 71 ? 8.190 -9.377 -13.628 1.00 80.19 71 PRO A C 1
ATOM 586 O O . PRO A 1 71 ? 9.048 -8.921 -14.375 1.00 80.19 71 PRO A O 1
ATOM 589 N N . SER A 1 72 ? 7.283 -10.264 -14.050 1.00 82.50 72 SER A N 1
ATOM 590 C CA . SER A 1 72 ? 7.157 -10.685 -15.452 1.00 82.50 72 SER A CA 1
ATOM 591 C C . SER A 1 72 ? 6.356 -9.709 -16.324 1.00 82.50 72 SER A C 1
ATOM 593 O O . SER A 1 72 ? 6.268 -9.909 -17.532 1.00 82.50 72 SER A O 1
ATOM 595 N N . GLU A 1 73 ? 5.763 -8.668 -15.737 1.00 85.06 73 GLU A N 1
ATOM 596 C CA . GLU A 1 73 ? 4.862 -7.735 -16.413 1.00 85.06 73 GLU A CA 1
ATOM 597 C C . GLU A 1 73 ? 5.229 -6.281 -16.094 1.00 85.06 73 GLU A C 1
ATOM 599 O O . GLU A 1 73 ? 5.818 -5.959 -15.063 1.00 85.06 73 GLU A O 1
ATOM 604 N N . SER A 1 74 ? 4.860 -5.362 -16.984 1.00 84.25 74 SER A N 1
ATOM 605 C CA . SER A 1 74 ? 4.953 -3.931 -16.703 1.00 84.25 74 SER A CA 1
ATOM 606 C C . SER A 1 74 ? 3.755 -3.463 -15.879 1.00 84.25 74 SER A C 1
ATOM 608 O O . SER A 1 74 ? 2.618 -3.805 -16.206 1.00 84.25 74 SER A O 1
ATOM 610 N N . LEU A 1 75 ? 3.980 -2.602 -14.888 1.00 86.31 75 LEU A N 1
ATOM 611 C CA . LEU A 1 75 ? 2.910 -1.931 -14.149 1.00 86.31 75 LEU A CA 1
ATOM 612 C C . LEU A 1 75 ? 2.794 -0.477 -14.592 1.00 86.31 75 LEU A C 1
ATOM 614 O O . LEU A 1 75 ? 3.751 0.290 -14.509 1.00 86.31 75 LEU A O 1
ATOM 618 N N . ILE A 1 76 ? 1.600 -0.078 -15.014 1.00 84.31 76 ILE A N 1
ATOM 619 C CA . ILE A 1 76 ? 1.309 1.324 -15.309 1.00 84.31 76 ILE A CA 1
ATOM 620 C C . ILE A 1 76 ? 0.973 2.024 -13.993 1.00 84.31 76 ILE A C 1
ATOM 622 O O . ILE A 1 76 ? 0.049 1.630 -13.282 1.00 84.31 76 ILE A O 1
ATOM 626 N N . PHE A 1 77 ? 1.718 3.078 -13.672 1.00 83.25 77 PHE A N 1
ATOM 627 C CA . PHE A 1 77 ? 1.469 3.924 -12.511 1.00 83.25 77 PHE A CA 1
ATOM 628 C C . PHE A 1 77 ? 1.417 5.389 -12.949 1.00 83.25 77 PHE A C 1
ATOM 630 O O . PHE A 1 77 ? 2.434 5.986 -13.309 1.00 83.25 77 PHE A O 1
ATOM 637 N N . ASN A 1 78 ? 0.228 5.996 -12.908 1.00 83.19 78 ASN A N 1
ATOM 638 C CA . ASN A 1 78 ? -0.054 7.276 -13.552 1.00 83.19 78 ASN A CA 1
ATOM 639 C C . ASN A 1 78 ? 0.349 7.269 -15.040 1.00 83.19 78 ASN A C 1
ATOM 641 O O . ASN A 1 78 ? -0.192 6.506 -15.834 1.00 83.19 78 ASN A O 1
ATOM 645 N N . ARG A 1 79 ? 1.289 8.143 -15.423 1.00 84.00 79 ARG A N 1
ATOM 646 C CA . ARG A 1 79 ? 1.827 8.272 -16.788 1.00 84.00 79 ARG A CA 1
ATOM 647 C C . ARG A 1 79 ? 3.162 7.548 -16.972 1.00 84.00 79 ARG A C 1
ATOM 649 O O . ARG A 1 79 ? 3.782 7.718 -18.013 1.00 84.00 79 ARG A O 1
ATOM 656 N N . TYR A 1 80 ? 3.601 6.804 -15.959 1.00 85.56 80 TYR A N 1
ATOM 657 C CA . TYR A 1 80 ? 4.872 6.096 -15.965 1.00 85.56 80 TYR A CA 1
ATOM 658 C C . TYR A 1 80 ? 4.661 4.597 -16.112 1.00 85.56 80 TYR A C 1
ATOM 660 O O . TYR A 1 80 ? 3.662 4.046 -15.635 1.00 85.56 80 TYR A O 1
ATOM 668 N N . THR A 1 81 ? 5.642 3.939 -16.721 1.00 86.94 81 THR A N 1
ATOM 669 C CA . THR A 1 81 ? 5.697 2.480 -16.809 1.00 86.94 81 THR A CA 1
ATOM 670 C C . THR A 1 81 ? 6.782 1.960 -15.881 1.00 86.94 81 THR A C 1
ATOM 672 O O . THR A 1 81 ? 7.948 2.330 -15.989 1.00 86.94 81 THR A O 1
ATOM 675 N N . ILE A 1 82 ? 6.390 1.094 -14.956 1.00 86.25 82 ILE A N 1
ATOM 676 C CA . ILE A 1 82 ? 7.286 0.436 -14.015 1.00 86.25 82 ILE A CA 1
ATOM 677 C C . ILE A 1 82 ? 7.636 -0.947 -14.564 1.00 86.25 82 ILE A C 1
ATOM 679 O O . ILE A 1 82 ? 6.737 -1.738 -14.855 1.00 86.25 82 ILE A O 1
ATOM 683 N N . VAL A 1 83 ? 8.931 -1.244 -14.685 1.00 88.75 83 VAL A N 1
ATOM 684 C CA . VAL A 1 83 ? 9.436 -2.545 -15.157 1.00 88.75 83 VAL A CA 1
ATOM 685 C C . VAL A 1 83 ? 10.611 -3.027 -14.312 1.00 88.75 83 VAL A C 1
ATOM 687 O O . VAL A 1 83 ? 11.407 -2.226 -13.817 1.00 88.75 83 VAL A O 1
ATOM 690 N N . ILE A 1 84 ? 10.733 -4.347 -14.171 1.00 85.94 84 ILE A N 1
ATOM 691 C CA . ILE A 1 84 ? 11.936 -4.999 -13.648 1.00 85.94 84 ILE A CA 1
ATOM 692 C C . ILE A 1 84 ? 12.685 -5.615 -14.825 1.00 85.94 84 ILE A C 1
ATOM 694 O O . ILE A 1 84 ? 12.091 -6.289 -15.663 1.00 85.94 84 ILE A O 1
ATOM 698 N N . ASN A 1 85 ? 13.993 -5.386 -14.882 1.00 83.06 85 ASN A N 1
ATOM 699 C CA . ASN A 1 85 ? 14.881 -6.080 -15.803 1.00 83.06 85 ASN A CA 1
ATOM 700 C C . ASN A 1 85 ? 16.095 -6.591 -15.019 1.00 83.06 85 ASN A C 1
ATOM 702 O O . ASN A 1 85 ? 16.907 -5.801 -14.530 1.00 83.06 85 ASN A O 1
ATOM 706 N N . GLY A 1 86 ? 16.176 -7.914 -14.855 1.00 83.94 86 GLY A N 1
ATOM 707 C CA . GLY A 1 86 ? 17.117 -8.548 -13.931 1.00 83.94 86 GLY A CA 1
ATOM 708 C C . GLY A 1 86 ? 16.896 -8.060 -12.497 1.00 83.94 86 GLY A C 1
ATOM 709 O O . GLY A 1 86 ? 15.769 -8.061 -12.010 1.00 83.94 86 GLY A O 1
ATOM 710 N N . ASP A 1 87 ? 17.962 -7.579 -11.858 1.00 83.56 87 ASP A N 1
ATOM 711 C CA . ASP A 1 87 ? 17.924 -7.036 -10.490 1.00 83.56 87 ASP A CA 1
ATOM 712 C C . ASP A 1 87 ? 17.612 -5.529 -10.442 1.00 83.56 87 ASP A C 1
ATOM 714 O O . ASP A 1 87 ? 17.655 -4.904 -9.381 1.00 83.56 87 ASP A O 1
ATOM 718 N N . SER A 1 88 ? 17.336 -4.913 -11.596 1.00 84.50 88 SER A N 1
ATOM 719 C CA . SER A 1 88 ? 17.124 -3.471 -11.714 1.00 84.50 88 SER A CA 1
ATOM 720 C C . SER A 1 88 ? 15.649 -3.117 -11.872 1.00 84.50 88 SER A C 1
ATOM 722 O O . SER A 1 88 ? 14.908 -3.741 -12.632 1.00 84.50 88 SER A O 1
ATOM 724 N N . PHE A 1 89 ? 15.241 -2.061 -11.172 1.00 82.81 89 PHE A N 1
ATOM 725 C CA . PHE A 1 89 ? 13.897 -1.495 -11.203 1.00 82.81 89 PHE A CA 1
ATOM 726 C C . PHE A 1 89 ? 13.913 -0.158 -11.951 1.00 82.81 89 PHE A C 1
ATOM 728 O O . PHE A 1 89 ? 14.650 0.755 -11.569 1.00 82.81 89 PHE A O 1
ATOM 735 N N . TYR A 1 90 ? 13.088 -0.029 -12.990 1.00 82.62 90 TYR A N 1
ATOM 736 C CA . TYR A 1 90 ? 13.017 1.160 -13.840 1.00 82.62 90 TYR A CA 1
ATOM 737 C C . TYR A 1 90 ? 11.635 1.808 -13.787 1.00 82.62 90 TYR A C 1
ATOM 739 O O . TYR A 1 90 ? 10.610 1.128 -13.723 1.00 82.62 90 TYR A O 1
ATOM 747 N N . ILE A 1 91 ? 11.629 3.139 -13.863 1.00 82.44 91 ILE A N 1
ATOM 748 C CA . ILE A 1 91 ? 10.440 3.963 -14.082 1.00 82.44 91 ILE A CA 1
ATOM 749 C C . ILE A 1 91 ? 10.685 4.722 -15.387 1.00 82.44 91 ILE A C 1
ATOM 751 O O . ILE A 1 91 ? 11.588 5.560 -15.438 1.00 82.44 91 ILE A O 1
ATOM 755 N N . LEU A 1 92 ? 9.924 4.374 -16.424 1.00 81.50 92 LEU A N 1
ATOM 756 C CA . LEU A 1 92 ? 9.990 4.939 -17.774 1.00 81.50 92 LEU A CA 1
ATOM 757 C C . LEU A 1 92 ? 8.878 5.968 -17.988 1.00 81.50 92 LEU A C 1
ATOM 759 O O . LEU A 1 92 ? 7.739 5.703 -17.528 1.00 81.50 92 LEU A O 1
#

pLDDT: mean 82.75, std 5.94, range [66.81, 91.0]